Protein AF-A0AB74ASP0-F1 (afdb_monomer_lite)

Radius of gyration: 18.16 Å; chains: 1; bounding box: 50×34×63 Å

Organism: Pseudomonas savastanoi pv. glycinea (NCBI:txid318)

Secondary structure (DSSP, 8-state):
-EEEEEETT---SSEEEEEGGGEE--TTS-GGGEETTEE-HHHHHTSEEEEEE---SS-TTT-EEEEEEEEEEEEETTEEEEEEEE-TTSPPEEHHHHHHHTTTTT----SSS--GGGS-EEEEE-S-HHHHHHHT--------TT--PPP-----

Structure (mmCIF, N/CA/C/O backbone):
data_AF-A0AB74ASP0-F1
#
_entry.id   AF-A0AB74ASP0-F1
#
loop_
_atom_site.group_PDB
_atom_site.id
_atom_site.type_symbol
_atom_site.label_atom_id
_atom_site.label_alt_id
_atom_site.label_comp_id
_atom_site.label_asym_id
_atom_site.label_entity_id
_atom_site.label_seq_id
_atom_site.pdbx_PDB_ins_code
_atom_site.Cartn_x
_atom_site.Cartn_y
_atom_site.Cartn_z
_atom_site.occupancy
_atom_site.B_iso_or_equiv
_atom_site.auth_seq_id
_atom_site.auth_comp_id
_atom_site.auth_asym_id
_atom_site.auth_atom_id
_atom_site.pdbx_PDB_model_num
ATOM 1 N N . MET A 1 1 ? -1.378 -10.965 2.052 1.00 96.38 1 MET A N 1
ATOM 2 C CA . MET A 1 1 ? -0.470 -10.005 1.392 1.00 96.38 1 MET A CA 1
ATOM 3 C C . MET A 1 1 ? -1.228 -8.736 1.048 1.00 96.38 1 MET A C 1
ATOM 5 O O . MET A 1 1 ? -2.425 -8.812 0.788 1.00 96.38 1 MET A O 1
ATOM 9 N N . PHE A 1 2 ? -0.544 -7.595 1.024 1.00 98.56 2 PHE A N 1
ATOM 10 C CA . PHE A 1 2 ? -1.108 -6.306 0.613 1.00 98.56 2 PHE A CA 1
ATOM 11 C C . PHE A 1 2 ? -0.026 -5.380 0.027 1.00 98.56 2 PHE A C 1
ATOM 13 O O . PHE A 1 2 ? 1.167 -5.604 0.242 1.00 98.56 2 PHE A O 1
ATOM 20 N N . ASN A 1 3 ? -0.434 -4.341 -0.702 1.00 98.50 3 ASN A N 1
ATOM 21 C CA . ASN A 1 3 ? 0.434 -3.256 -1.155 1.00 98.50 3 ASN A CA 1
ATOM 22 C C . ASN A 1 3 ? 0.563 -2.189 -0.067 1.00 98.50 3 ASN A C 1
ATOM 24 O O . ASN A 1 3 ? -0.441 -1.641 0.376 1.00 98.50 3 ASN A O 1
ATOM 28 N N . LEU A 1 4 ? 1.782 -1.827 0.308 1.00 98.25 4 LEU A N 1
ATOM 29 C CA . LEU A 1 4 ? 2.060 -0.617 1.071 1.00 98.25 4 LEU A CA 1
ATOM 30 C C . LEU A 1 4 ? 2.603 0.439 0.111 1.00 98.25 4 LEU A C 1
ATOM 32 O O . LEU A 1 4 ? 3.681 0.243 -0.453 1.00 98.25 4 LEU A O 1
ATOM 36 N N . LEU A 1 5 ? 1.873 1.539 -0.058 1.00 98.00 5 LEU A N 1
ATOM 37 C CA . LEU A 1 5 ? 2.309 2.684 -0.844 1.00 98.00 5 LEU A CA 1
ATOM 38 C C . LEU A 1 5 ? 2.454 3.896 0.079 1.00 98.00 5 LEU A C 1
ATOM 40 O O . LEU A 1 5 ? 1.485 4.358 0.679 1.00 98.00 5 LEU A O 1
ATOM 44 N N . VAL A 1 6 ? 3.675 4.404 0.187 1.00 97.06 6 VAL A N 1
ATOM 45 C CA . VAL A 1 6 ? 4.036 5.582 0.980 1.00 97.06 6 VAL A CA 1
ATOM 46 C C . VAL A 1 6 ? 4.427 6.698 0.020 1.00 97.06 6 VAL A C 1
ATOM 48 O O . VAL A 1 6 ? 5.200 6.449 -0.906 1.00 97.06 6 VAL A O 1
ATOM 51 N N . MET A 1 7 ? 3.908 7.913 0.212 1.00 94.50 7 MET A N 1
ATOM 52 C CA . MET A 1 7 ? 4.182 9.042 -0.684 1.00 94.50 7 MET A CA 1
ATOM 53 C C . MET A 1 7 ? 4.337 10.372 0.055 1.00 94.50 7 MET A C 1
ATOM 55 O O . MET A 1 7 ? 3.533 10.718 0.925 1.00 94.50 7 MET A O 1
ATOM 59 N N . SER A 1 8 ? 5.367 11.138 -0.315 1.00 87.69 8 SER A N 1
ATOM 60 C CA . SER A 1 8 ? 5.564 12.507 0.165 1.00 87.69 8 SER A CA 1
ATOM 61 C C . SER A 1 8 ? 4.388 13.385 -0.266 1.00 87.69 8 SER A C 1
ATOM 63 O O . SER A 1 8 ? 4.053 13.410 -1.448 1.00 87.69 8 SER A O 1
ATOM 65 N N . GLY A 1 9 ? 3.773 14.112 0.668 1.00 80.81 9 GLY A N 1
ATOM 66 C CA . GLY A 1 9 ? 2.601 14.953 0.383 1.00 80.81 9 GLY A CA 1
ATOM 67 C C . GLY A 1 9 ? 1.261 14.205 0.361 1.00 80.81 9 GLY A C 1
ATOM 68 O O . GLY A 1 9 ? 0.221 14.834 0.179 1.00 80.81 9 GLY A O 1
ATOM 69 N N . GLY A 1 10 ? 1.262 12.889 0.602 1.00 86.50 10 GLY A N 1
ATOM 70 C CA . GLY A 1 10 ? 0.046 12.079 0.633 1.00 86.50 10 GLY A CA 1
ATOM 71 C C . GLY A 1 10 ? -0.491 11.741 -0.757 1.00 86.50 10 GLY A C 1
ATOM 72 O O . GLY A 1 10 ? 0.240 11.768 -1.738 1.00 86.50 10 GLY A O 1
ATOM 73 N N . TRP A 1 11 ? -1.769 11.371 -0.817 1.00 91.56 11 TRP A N 1
ATOM 74 C CA . TRP A 1 11 ? -2.426 10.799 -1.996 1.00 91.56 11 TRP A CA 1
ATOM 75 C C . TRP A 1 11 ? -3.594 11.682 -2.440 1.00 91.56 11 TRP A C 1
ATOM 77 O O . TRP A 1 11 ? -4.418 12.071 -1.609 1.00 91.56 11 TRP A O 1
ATOM 87 N N . SER A 1 12 ? -3.704 11.970 -3.742 1.00 88.56 12 SER A N 1
ATOM 88 C CA . SER A 1 12 ? -4.709 12.902 -4.289 1.00 88.56 12 SER A CA 1
ATOM 89 C C . SER A 1 12 ? -6.154 12.388 -4.221 1.00 88.56 12 SER A C 1
ATOM 91 O O . SER A 1 12 ? -7.103 13.150 -4.407 1.00 88.56 12 SER A O 1
ATOM 93 N N . GLY A 1 13 ? -6.336 11.095 -3.944 1.00 87.62 13 GLY A N 1
ATOM 94 C CA . GLY A 1 13 ? -7.625 10.434 -3.758 1.00 87.62 13 GLY A CA 1
ATOM 95 C C . GLY A 1 13 ? -8.142 9.657 -4.967 1.00 87.62 13 GLY A C 1
ATOM 96 O O . GLY A 1 13 ? -9.212 9.061 -4.866 1.00 87.62 13 GLY A O 1
ATOM 97 N N . ARG A 1 14 ? -7.420 9.641 -6.096 1.00 92.81 14 ARG A N 1
ATOM 98 C CA . ARG A 1 14 ? -7.836 8.864 -7.279 1.00 92.81 14 ARG A CA 1
ATOM 99 C C . ARG A 1 14 ? -6.693 8.370 -8.155 1.00 92.81 14 ARG A C 1
ATOM 101 O O . ARG A 1 14 ? -6.765 7.255 -8.666 1.00 92.81 14 ARG A O 1
ATOM 108 N N . ARG A 1 15 ? -5.699 9.220 -8.417 1.00 96.06 15 ARG A N 1
ATOM 109 C CA . ARG A 1 15 ? -4.632 8.923 -9.373 1.00 96.06 15 ARG A CA 1
ATOM 110 C C . ARG A 1 15 ? -3.368 9.683 -9.022 1.00 96.06 15 ARG A C 1
ATOM 112 O O . ARG A 1 15 ? -3.417 10.903 -8.947 1.00 96.06 15 ARG A O 1
ATOM 119 N N . ASP A 1 16 ? -2.250 8.974 -8.929 1.00 97.00 16 ASP A N 1
ATOM 120 C CA . ASP A 1 16 ? -0.936 9.565 -8.668 1.00 97.00 16 ASP A CA 1
ATOM 121 C C . ASP A 1 16 ? 0.176 8.817 -9.418 1.00 97.00 16 ASP A C 1
ATOM 123 O O . ASP A 1 16 ? -0.032 7.718 -9.940 1.00 97.00 16 ASP A O 1
ATOM 127 N N . ASP A 1 17 ? 1.359 9.427 -9.475 1.00 95.81 17 ASP A N 1
ATOM 128 C CA . ASP A 1 17 ? 2.545 8.881 -10.132 1.00 95.81 17 ASP A CA 1
ATOM 129 C C . ASP A 1 17 ? 3.558 8.375 -9.100 1.00 95.81 17 ASP A C 1
ATOM 131 O O . ASP A 1 17 ? 4.029 9.123 -8.244 1.00 95.81 17 ASP A O 1
ATOM 135 N N . VAL A 1 18 ? 3.957 7.109 -9.220 1.00 96.44 18 VAL A N 1
ATOM 136 C CA . VAL A 1 18 ? 4.997 6.501 -8.383 1.00 96.44 18 VAL A CA 1
ATOM 137 C C . VAL A 1 18 ? 6.252 6.278 -9.228 1.00 96.44 18 VAL A C 1
ATOM 139 O O . VAL A 1 18 ? 6.175 5.600 -10.253 1.00 96.44 18 VAL A O 1
ATOM 142 N N . PRO A 1 19 ? 7.434 6.793 -8.845 1.00 96.06 19 PRO A N 1
ATOM 143 C CA . PRO A 1 19 ? 8.668 6.496 -9.566 1.00 96.06 19 PRO A CA 1
ATOM 144 C C . PRO A 1 19 ? 8.933 4.989 -9.612 1.00 96.06 19 PRO A C 1
ATOM 146 O O . PRO A 1 19 ? 8.916 4.325 -8.578 1.00 96.06 19 PRO A O 1
ATOM 149 N N . LEU A 1 20 ? 9.230 4.443 -10.794 1.00 95.56 20 LEU A N 1
ATOM 150 C CA . LEU A 1 20 ? 9.432 3.000 -10.972 1.00 95.56 20 LEU A CA 1
ATOM 151 C C . LEU A 1 20 ? 10.591 2.480 -10.108 1.00 95.56 20 LEU A C 1
ATOM 153 O O . LEU A 1 20 ? 10.502 1.400 -9.536 1.00 95.56 20 LEU A O 1
ATOM 157 N N . GLY A 1 21 ? 11.640 3.292 -9.941 1.00 95.31 21 GLY A N 1
ATOM 158 C CA . GLY A 1 21 ? 12.772 2.992 -9.059 1.00 95.31 21 GLY A CA 1
ATOM 159 C C . GLY A 1 21 ? 12.447 3.003 -7.559 1.00 95.31 21 GLY A C 1
ATOM 160 O O . GLY A 1 21 ? 13.313 2.657 -6.766 1.00 95.31 21 GLY A O 1
ATOM 161 N N . ARG A 1 22 ? 11.229 3.398 -7.163 1.00 95.62 22 ARG A N 1
ATOM 162 C CA . ARG A 1 22 ? 10.720 3.345 -5.781 1.00 95.62 22 ARG A CA 1
ATOM 163 C C . ARG A 1 22 ? 9.731 2.194 -5.561 1.00 95.62 22 ARG A C 1
ATOM 165 O O . ARG A 1 22 ? 9.152 2.087 -4.482 1.00 95.62 22 ARG A O 1
ATOM 172 N N . VAL A 1 23 ? 9.523 1.341 -6.567 1.00 96.88 23 VAL A N 1
ATOM 173 C CA . VAL A 1 23 ? 8.729 0.115 -6.435 1.00 96.88 23 VAL A CA 1
ATOM 174 C C . VAL A 1 23 ? 9.669 -1.041 -6.104 1.00 96.88 23 VAL A C 1
ATOM 176 O O . VAL A 1 23 ? 10.485 -1.456 -6.926 1.00 96.88 23 VAL A O 1
ATOM 179 N N . TYR A 1 24 ? 9.565 -1.560 -4.886 1.00 94.31 24 TYR A N 1
ATOM 180 C CA . TYR A 1 24 ? 10.467 -2.568 -4.346 1.00 94.31 24 TYR A CA 1
ATOM 181 C C . TYR A 1 24 ? 9.764 -3.921 -4.228 1.00 94.31 24 TYR A C 1
ATOM 183 O O . TYR A 1 24 ? 8.773 -4.070 -3.514 1.00 94.31 24 TYR A O 1
ATOM 191 N N . ILE A 1 25 ? 10.325 -4.926 -4.901 1.00 94.38 25 ILE A N 1
ATOM 192 C CA . ILE A 1 25 ? 9.937 -6.330 -4.751 1.00 94.38 25 ILE A CA 1
ATOM 193 C C . ILE A 1 25 ? 11.041 -7.033 -3.974 1.00 94.38 25 ILE A C 1
ATOM 195 O O . ILE A 1 25 ? 12.160 -7.167 -4.483 1.00 94.38 25 ILE A O 1
ATOM 199 N N . ASP A 1 26 ? 10.710 -7.446 -2.751 1.00 90.12 26 ASP A N 1
ATOM 200 C CA . ASP A 1 26 ? 11.593 -8.217 -1.878 1.00 90.12 26 ASP A CA 1
ATOM 201 C C . ASP A 1 26 ? 12.044 -9.503 -2.591 1.00 90.12 26 ASP A C 1
ATOM 203 O O . ASP A 1 26 ? 11.247 -10.172 -3.247 1.00 90.12 26 ASP A O 1
ATOM 207 N N . ALA A 1 27 ? 13.328 -9.839 -2.484 1.00 87.88 27 ALA A N 1
ATOM 208 C CA . ALA A 1 27 ? 13.899 -11.033 -3.099 1.00 87.88 27 ALA A CA 1
ATOM 209 C C . ALA A 1 27 ? 13.357 -12.339 -2.492 1.00 87.88 27 ALA A C 1
ATOM 211 O O . ALA A 1 27 ? 13.404 -13.378 -3.146 1.00 87.88 27 ALA A O 1
ATOM 212 N N . ALA A 1 28 ? 12.843 -12.293 -1.260 1.00 90.56 28 ALA A N 1
ATOM 213 C CA . ALA A 1 28 ? 12.162 -13.419 -0.631 1.00 90.56 28 ALA A CA 1
ATOM 214 C C . ALA A 1 28 ? 10.782 -13.697 -1.251 1.00 90.56 28 ALA A C 1
ATOM 216 O O . ALA A 1 28 ? 10.241 -14.791 -1.082 1.00 90.56 28 ALA A O 1
ATOM 217 N N . LEU A 1 29 ? 10.203 -12.734 -1.978 1.00 88.81 29 LEU A N 1
ATOM 218 C CA . LEU A 1 29 ? 8.974 -12.957 -2.729 1.00 88.81 29 LEU A CA 1
ATOM 219 C C . LEU A 1 29 ? 9.274 -13.814 -3.962 1.00 88.81 29 LEU A C 1
ATOM 221 O O . LEU A 1 29 ? 10.277 -13.630 -4.648 1.00 88.81 29 LEU A O 1
ATOM 225 N N . GLY A 1 30 ? 8.380 -14.758 -4.258 1.00 89.25 30 GLY A N 1
ATOM 226 C CA . GLY A 1 30 ? 8.546 -15.657 -5.399 1.00 89.25 30 GLY A CA 1
ATOM 227 C C . GLY A 1 30 ? 8.674 -14.919 -6.740 1.00 89.25 30 GLY A C 1
ATOM 228 O O . GLY A 1 30 ? 8.145 -13.820 -6.923 1.00 89.25 30 GLY A O 1
ATOM 229 N N . ALA A 1 31 ? 9.347 -15.560 -7.700 1.00 92.75 31 ALA A N 1
ATOM 230 C CA . ALA A 1 31 ? 9.676 -14.987 -9.008 1.00 92.75 31 ALA A CA 1
ATOM 231 C C . ALA A 1 31 ? 8.464 -14.438 -9.784 1.00 92.75 31 ALA A C 1
ATOM 233 O O . ALA A 1 31 ? 8.628 -13.534 -10.597 1.00 92.75 31 ALA A O 1
ATOM 234 N N . GLN A 1 32 ? 7.248 -14.922 -9.504 1.00 94.56 32 GLN A N 1
ATOM 235 C CA . GLN A 1 32 ? 6.017 -14.431 -10.127 1.00 94.56 32 GLN A CA 1
ATOM 236 C C . GLN A 1 32 ? 5.770 -12.929 -9.917 1.00 94.56 32 GLN A C 1
ATOM 238 O O . GLN A 1 32 ? 5.095 -12.306 -10.7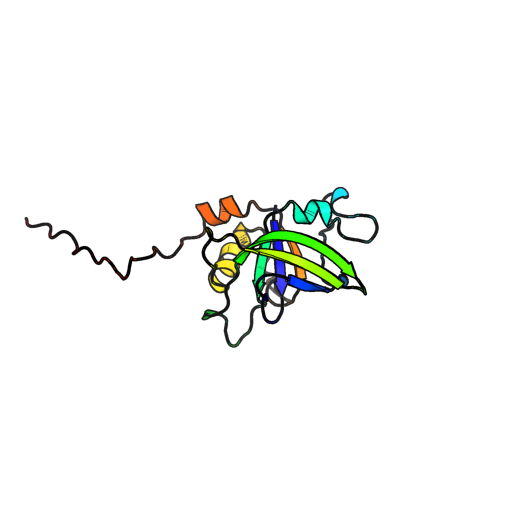32 1.00 94.56 32 GLN A O 1
ATOM 243 N N . TRP A 1 33 ? 6.318 -12.330 -8.853 1.00 96.00 33 TRP A N 1
ATOM 244 C CA . TRP A 1 33 ? 6.158 -10.903 -8.548 1.00 96.00 33 TRP A CA 1
ATOM 245 C C . TRP A 1 33 ? 7.009 -9.985 -9.434 1.00 96.00 33 TRP A C 1
ATOM 247 O O . TRP A 1 33 ? 6.971 -8.763 -9.275 1.00 96.00 33 TRP A O 1
ATOM 257 N N . ARG A 1 34 ? 7.755 -10.553 -10.385 1.00 93.75 34 ARG A N 1
ATOM 258 C CA . ARG A 1 34 ? 8.555 -9.834 -11.374 1.00 93.75 34 ARG A CA 1
ATOM 259 C C . ARG A 1 34 ? 8.215 -10.300 -12.787 1.00 93.75 34 ARG A C 1
ATOM 261 O O . ARG A 1 34 ? 8.091 -11.490 -13.047 1.00 93.75 34 ARG A O 1
ATOM 268 N N . ASN A 1 35 ? 8.133 -9.344 -13.704 1.00 91.94 35 ASN A N 1
ATOM 269 C CA . ASN A 1 35 ? 8.085 -9.553 -15.147 1.00 91.94 35 ASN A CA 1
ATOM 270 C C . ASN A 1 35 ? 9.404 -9.027 -15.732 1.00 91.94 35 ASN A C 1
ATOM 272 O O . ASN A 1 35 ? 9.520 -7.852 -16.088 1.00 91.94 35 ASN A O 1
ATOM 276 N N . GLY A 1 36 ? 10.426 -9.888 -15.763 1.00 88.56 36 GLY A N 1
ATOM 277 C CA . GLY A 1 36 ? 11.801 -9.480 -16.065 1.00 88.56 36 GLY A CA 1
ATOM 278 C C . GLY A 1 36 ? 12.340 -8.517 -15.003 1.00 88.56 36 GLY A C 1
ATOM 279 O O . GLY A 1 36 ? 12.269 -8.798 -13.808 1.00 88.56 36 GLY A O 1
ATOM 280 N N . GLU A 1 37 ? 12.832 -7.356 -15.436 1.00 85.38 37 GLU A N 1
ATOM 281 C CA . GLU A 1 37 ? 13.368 -6.312 -14.546 1.00 85.38 37 GLU A CA 1
ATOM 282 C C . GLU A 1 37 ? 12.281 -5.483 -13.842 1.00 85.38 37 GLU A C 1
ATOM 284 O O . GLU A 1 37 ? 12.575 -4.673 -12.961 1.00 85.38 37 GLU A O 1
ATOM 289 N N . HIS A 1 38 ? 11.013 -5.666 -14.213 1.00 90.44 38 HIS A N 1
ATOM 290 C CA . HIS A 1 38 ? 9.910 -4.861 -13.700 1.00 90.44 38 HIS A CA 1
ATOM 291 C C . HIS A 1 38 ? 9.062 -5.621 -12.675 1.00 90.44 38 HIS A C 1
ATOM 293 O O . HIS A 1 38 ? 8.913 -6.839 -12.776 1.00 90.44 38 HIS A O 1
ATOM 299 N N . PRO A 1 39 ? 8.456 -4.922 -11.700 1.00 95.75 39 PRO A N 1
ATOM 300 C CA . PRO A 1 39 ? 7.407 -5.496 -10.866 1.00 95.75 39 PRO A CA 1
ATOM 301 C C . PRO A 1 39 ? 6.252 -6.042 -11.712 1.00 95.75 39 PRO A C 1
ATOM 303 O O . PRO A 1 39 ? 5.860 -5.447 -12.720 1.00 95.75 39 PRO A O 1
ATOM 306 N N . ASN A 1 40 ? 5.677 -7.166 -11.293 1.00 97.06 40 ASN A N 1
ATOM 307 C CA . ASN A 1 40 ? 4.478 -7.706 -11.922 1.00 97.06 40 ASN A CA 1
ATOM 308 C C . ASN A 1 40 ? 3.235 -6.960 -11.417 1.00 97.06 40 ASN A C 1
ATOM 310 O O . ASN A 1 40 ? 2.564 -7.388 -10.475 1.00 97.06 40 ASN A O 1
ATOM 314 N N . PHE A 1 41 ? 2.933 -5.826 -12.049 1.00 97.06 41 PHE A N 1
ATOM 315 C CA . PHE A 1 41 ? 1.827 -4.967 -11.632 1.00 97.06 41 PHE A CA 1
ATOM 316 C C . PHE A 1 41 ? 0.452 -5.636 -11.729 1.00 97.06 41 PHE A C 1
ATOM 318 O O . PHE A 1 41 ? -0.441 -5.260 -10.978 1.00 97.06 41 PHE A O 1
ATOM 325 N N . ASP A 1 42 ? 0.266 -6.633 -12.596 1.00 96.19 42 ASP A N 1
ATOM 326 C CA . ASP A 1 42 ? -1.012 -7.343 -12.700 1.00 96.19 42 ASP A CA 1
ATOM 327 C C . ASP A 1 42 ? -1.324 -8.137 -11.433 1.00 96.19 42 ASP A C 1
ATOM 329 O O . ASP A 1 42 ? -2.441 -8.063 -10.922 1.00 96.19 42 ASP A O 1
ATOM 333 N N . LEU A 1 43 ? -0.326 -8.819 -10.863 1.00 97.06 43 LEU A N 1
ATOM 334 C CA . LEU A 1 43 ? -0.489 -9.493 -9.574 1.00 97.06 43 LEU A CA 1
ATOM 335 C C . LEU A 1 43 ? -0.631 -8.495 -8.427 1.00 97.06 43 LEU A C 1
ATOM 337 O O . LEU A 1 43 ? -1.450 -8.695 -7.533 1.00 97.06 43 LEU A O 1
ATOM 341 N N . MET A 1 44 ? 0.146 -7.408 -8.451 1.00 97.69 44 MET A N 1
ATOM 342 C CA . MET A 1 44 ? 0.099 -6.390 -7.398 1.00 97.69 44 MET A CA 1
ATOM 343 C C . MET A 1 44 ? -1.275 -5.727 -7.312 1.00 97.69 44 MET A C 1
ATOM 345 O O . MET A 1 44 ? -1.773 -5.528 -6.209 1.00 97.69 44 MET A O 1
ATOM 349 N N . ARG A 1 45 ? -1.927 -5.439 -8.447 1.00 97.12 45 ARG A N 1
ATOM 350 C CA . ARG A 1 45 ? -3.293 -4.883 -8.475 1.00 97.12 45 ARG A CA 1
ATOM 351 C C . ARG A 1 45 ? -4.337 -5.797 -7.835 1.00 97.12 45 ARG A C 1
ATOM 353 O O . ARG A 1 45 ? -5.336 -5.301 -7.333 1.00 97.12 45 ARG A O 1
ATOM 360 N N . GLY A 1 46 ? -4.103 -7.109 -7.823 1.00 97.44 46 GLY A N 1
ATOM 361 C CA . GLY A 1 46 ? -4.987 -8.078 -7.172 1.00 97.44 46 GLY A CA 1
ATOM 362 C C . GLY A 1 46 ? -4.925 -8.067 -5.641 1.00 97.44 46 GLY A C 1
ATOM 363 O O . GLY A 1 46 ? -5.715 -8.756 -5.002 1.00 97.44 46 GLY A O 1
ATOM 364 N N . LEU A 1 47 ? -3.993 -7.319 -5.042 1.00 98.38 47 LEU A N 1
ATOM 365 C CA . LEU A 1 47 ? -3.860 -7.200 -3.593 1.00 98.38 47 LEU A CA 1
ATOM 366 C C . LEU A 1 47 ? -4.553 -5.930 -3.066 1.00 98.38 47 LEU A C 1
ATOM 368 O O . LEU A 1 47 ? -4.492 -4.884 -3.722 1.00 98.38 47 LEU A O 1
ATOM 372 N N . PRO A 1 48 ? -5.109 -5.961 -1.838 1.00 98.50 48 PRO A N 1
ATOM 373 C CA . PRO A 1 48 ? -5.542 -4.741 -1.166 1.00 98.50 48 PRO A CA 1
ATOM 374 C C . PRO A 1 48 ? -4.350 -3.805 -0.948 1.00 98.50 48 PRO A C 1
ATOM 376 O O . PRO A 1 48 ? -3.194 -4.236 -0.942 1.00 98.50 48 PRO A O 1
ATOM 379 N N . ALA A 1 49 ? -4.618 -2.519 -0.766 1.00 98.62 49 ALA A N 1
ATOM 380 C CA . ALA A 1 49 ? -3.598 -1.489 -0.671 1.00 98.62 49 ALA A CA 1
ATOM 381 C C . ALA A 1 49 ? -3.802 -0.593 0.552 1.00 98.62 49 ALA A C 1
ATOM 383 O O . ALA A 1 49 ? -4.921 -0.200 0.870 1.00 98.62 49 ALA A O 1
ATOM 384 N N . VAL A 1 50 ?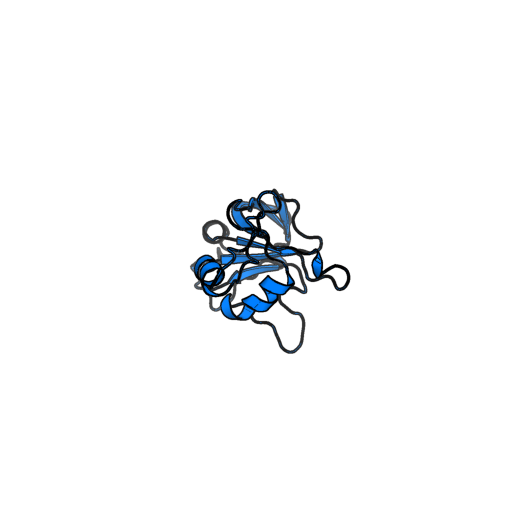 -2.696 -0.250 1.206 1.00 98.44 50 VAL A N 1
ATOM 385 C CA . VAL A 1 50 ? -2.591 0.815 2.201 1.00 98.44 50 VAL A CA 1
ATOM 386 C C . VAL A 1 50 ? -1.883 1.990 1.540 1.00 98.44 50 VAL A C 1
ATOM 388 O O . VAL A 1 50 ? -0.713 1.888 1.169 1.00 98.44 50 VAL A O 1
ATOM 391 N N . PHE A 1 51 ? -2.595 3.102 1.419 1.00 98.25 51 PHE A N 1
ATOM 392 C CA . PHE A 1 51 ? -2.106 4.377 0.912 1.00 98.25 51 PHE A CA 1
ATOM 393 C C . PHE A 1 51 ? -1.773 5.266 2.103 1.00 98.25 51 PHE A C 1
ATOM 395 O O . PHE A 1 51 ? -2.671 5.748 2.793 1.00 98.25 51 PHE A O 1
ATOM 402 N N . SER A 1 52 ? -0.487 5.450 2.374 1.00 96.75 52 SER A N 1
ATOM 403 C CA . SER A 1 52 ? 0.016 6.234 3.499 1.00 96.75 52 SER A CA 1
ATOM 404 C C . SER A 1 52 ? 0.742 7.484 3.000 1.00 96.75 52 SER A C 1
ATOM 406 O O . SER A 1 52 ? 1.463 7.409 2.000 1.00 96.75 52 SER A O 1
ATOM 408 N N . PRO A 1 53 ? 0.620 8.630 3.686 1.00 94.38 53 PRO A N 1
ATOM 409 C CA . PRO A 1 53 ? 1.609 9.686 3.548 1.00 94.38 53 PRO A CA 1
ATOM 410 C C . PRO A 1 53 ? 2.955 9.223 4.126 1.00 94.38 53 PRO A C 1
ATOM 412 O O . PRO A 1 53 ? 3.011 8.308 4.955 1.00 94.38 53 PRO A O 1
ATOM 415 N N . GLU A 1 54 ? 4.034 9.865 3.691 1.00 92.38 54 GLU A N 1
ATOM 416 C CA . GLU A 1 54 ? 5.280 9.878 4.458 1.00 92.38 54 GLU A CA 1
ATOM 417 C C . GLU A 1 54 ? 5.074 10.585 5.799 1.00 92.38 54 GLU A C 1
ATOM 419 O O . GLU A 1 54 ? 4.351 11.582 5.889 1.00 92.38 54 GLU A O 1
ATOM 424 N N . GLN A 1 55 ? 5.768 10.099 6.822 1.00 87.69 55 GLN A N 1
ATOM 425 C CA . GLN A 1 55 ? 5.846 10.736 8.122 1.00 87.69 55 GLN A CA 1
ATOM 426 C C . GLN A 1 55 ? 6.527 12.100 7.979 1.00 87.69 55 GLN A C 1
ATOM 428 O O . GLN A 1 55 ? 7.735 12.185 7.752 1.00 87.69 55 GLN A O 1
ATOM 433 N N . SER A 1 56 ? 5.756 13.174 8.143 1.00 77.88 56 SER A N 1
ATOM 434 C CA . SER A 1 56 ? 6.315 14.518 8.296 1.00 77.88 56 SER A CA 1
ATOM 435 C C . SER A 1 56 ? 6.576 14.789 9.777 1.00 77.88 56 SER A C 1
ATOM 437 O O . SER A 1 56 ? 5.887 14.262 10.645 1.00 77.88 56 SER A O 1
ATOM 439 N N . ARG A 1 57 ? 7.581 15.607 10.106 1.00 67.94 57 ARG A N 1
ATOM 440 C CA . ARG A 1 57 ? 7.839 15.990 11.509 1.00 67.94 57 ARG A CA 1
ATOM 441 C C . ARG A 1 57 ? 6.831 17.005 12.051 1.00 67.94 57 ARG A C 1
ATOM 443 O O . ARG A 1 57 ? 6.782 17.210 13.257 1.00 67.94 57 ARG A O 1
ATOM 450 N N . GLU A 1 58 ? 6.071 17.643 11.169 1.00 65.00 58 GLU A N 1
ATOM 451 C CA . GLU A 1 58 ? 5.263 18.821 11.483 1.00 65.00 58 GLU A CA 1
ATOM 452 C C . GLU A 1 58 ? 3.774 18.483 11.666 1.00 65.00 58 GLU A C 1
ATOM 454 O O . GLU A 1 58 ? 3.081 19.212 12.367 1.00 65.00 58 GLU A O 1
ATOM 459 N N . GLU A 1 59 ? 3.276 17.370 11.102 1.00 66.38 59 GLU A N 1
ATOM 460 C CA . GLU A 1 59 ? 1.824 17.131 10.972 1.00 66.38 59 GLU A CA 1
ATOM 461 C C . GLU A 1 59 ? 1.369 15.686 11.269 1.00 66.38 59 GLU A C 1
ATOM 463 O O . GLU A 1 59 ? 0.308 15.268 10.801 1.00 66.38 59 GLU A O 1
ATOM 468 N N . ILE A 1 60 ? 2.129 14.904 12.048 1.00 65.69 60 ILE A N 1
ATOM 469 C CA . ILE A 1 60 ? 1.834 13.471 12.300 1.00 65.69 60 ILE A CA 1
ATOM 470 C C . ILE A 1 60 ? 0.376 13.233 12.736 1.00 65.69 60 ILE A C 1
ATOM 472 O O . ILE A 1 60 ? -0.253 12.286 12.266 1.00 65.69 60 ILE A O 1
ATOM 476 N N . ASP A 1 61 ? -0.183 14.110 13.575 1.00 66.00 61 ASP A N 1
ATOM 477 C CA . ASP A 1 61 ? -1.532 13.957 14.141 1.00 66.00 61 ASP A CA 1
ATOM 478 C C . ASP A 1 61 ? -2.672 14.190 13.128 1.00 66.00 61 ASP A C 1
ATOM 480 O O . ASP A 1 61 ? -3.822 13.829 13.385 1.00 66.00 61 ASP A O 1
ATOM 484 N N . HIS A 1 62 ? -2.375 14.763 11.958 1.00 75.38 62 HIS A N 1
ATOM 485 C CA . HIS A 1 62 ? -3.344 14.982 10.876 1.00 75.38 62 HIS A CA 1
ATOM 486 C C . HIS A 1 62 ? -3.135 14.041 9.688 1.00 75.38 62 HIS A C 1
ATOM 488 O O . HIS A 1 62 ? -4.008 13.912 8.825 1.00 75.38 62 HIS A O 1
ATOM 494 N N . GLN A 1 63 ? -1.994 13.356 9.649 1.00 87.31 63 GLN A N 1
ATOM 495 C CA . GLN A 1 63 ? -1.669 12.404 8.606 1.00 87.31 63 GLN A CA 1
ATOM 496 C C . GLN A 1 63 ? -2.450 11.106 8.810 1.00 87.31 63 GLN A C 1
ATOM 498 O O . GLN A 1 63 ? -2.342 10.437 9.837 1.00 87.31 63 GLN A O 1
ATOM 503 N N . VAL A 1 64 ? -3.235 10.732 7.800 1.00 93.56 64 VAL A N 1
ATOM 504 C CA . VAL A 1 64 ? -4.014 9.491 7.802 1.00 93.56 64 VAL A CA 1
ATOM 505 C C . VAL A 1 64 ? -3.656 8.634 6.600 1.00 93.56 64 VAL A C 1
ATOM 507 O O . VAL A 1 64 ? -3.554 9.124 5.475 1.00 93.56 64 VAL A O 1
ATOM 510 N N . ALA A 1 65 ? -3.508 7.339 6.839 1.00 95.88 65 ALA A N 1
ATOM 511 C CA . ALA A 1 65 ? -3.478 6.326 5.806 1.00 95.88 65 ALA A CA 1
ATOM 512 C C . ALA A 1 65 ? -4.895 5.839 5.482 1.00 95.88 65 ALA A C 1
ATOM 514 O O . ALA A 1 65 ? -5.823 5.941 6.291 1.00 95.88 65 ALA A O 1
ATOM 515 N N . ARG A 1 66 ? -5.076 5.298 4.280 1.00 97.62 66 ARG A N 1
ATOM 516 C CA . ARG A 1 66 ? -6.357 4.773 3.802 1.00 97.62 66 ARG A CA 1
ATOM 517 C C . ARG A 1 66 ? -6.174 3.399 3.192 1.00 97.62 66 ARG A C 1
ATOM 519 O O . ARG A 1 66 ? -5.162 3.135 2.549 1.00 97.62 66 ARG A O 1
ATOM 526 N N . VAL A 1 67 ? -7.168 2.543 3.384 1.00 98.38 67 VAL A N 1
ATOM 527 C CA . VAL A 1 67 ? -7.216 1.225 2.751 1.00 98.38 67 VAL A CA 1
ATOM 528 C C . VAL A 1 67 ? -8.040 1.317 1.475 1.00 98.38 67 VAL A C 1
ATOM 530 O O . VAL A 1 67 ? -8.962 2.125 1.377 1.00 98.38 67 VAL A O 1
ATOM 533 N N . GLY A 1 68 ? -7.688 0.518 0.479 1.00 98.19 68 GLY A N 1
ATOM 534 C CA . GLY A 1 68 ? -8.410 0.454 -0.776 1.00 98.19 68 GLY A CA 1
ATOM 535 C C . GLY A 1 68 ? -7.819 -0.571 -1.724 1.00 98.19 68 GLY A C 1
ATOM 536 O O . GLY A 1 68 ? -7.205 -1.554 -1.309 1.00 98.19 68 GLY A O 1
ATOM 537 N N . GLU A 1 69 ? -7.971 -0.309 -3.011 1.00 98.25 69 GLU A N 1
ATOM 538 C CA . GLU A 1 69 ? -7.465 -1.164 -4.077 1.00 98.25 69 GLU A CA 1
ATOM 539 C C . GLU A 1 69 ? -6.895 -0.340 -5.230 1.00 98.25 69 GLU A C 1
ATOM 541 O O . GLU A 1 69 ? -7.285 0.809 -5.464 1.00 98.25 69 GLU A O 1
ATOM 546 N N . ILE A 1 70 ? -5.986 -0.960 -5.977 1.00 98.50 70 ILE A N 1
ATOM 547 C CA . ILE A 1 70 ? -5.428 -0.386 -7.196 1.00 98.50 70 ILE A CA 1
ATOM 548 C C . ILE A 1 70 ? -6.243 -0.903 -8.376 1.00 98.50 70 ILE A C 1
ATOM 550 O O . ILE A 1 70 ? -6.250 -2.091 -8.682 1.00 98.50 70 ILE A O 1
ATOM 554 N N . THR A 1 71 ? -6.899 0.013 -9.073 1.00 98.00 71 THR A N 1
ATOM 555 C CA . THR A 1 71 ? -7.781 -0.300 -10.202 1.00 98.00 71 THR A CA 1
ATOM 556 C C . THR A 1 71 ? -7.008 -0.405 -11.519 1.00 98.00 71 THR A C 1
ATOM 558 O O . THR A 1 71 ? -7.304 -1.264 -12.352 1.00 98.00 71 THR A O 1
ATOM 561 N N . SER A 1 72 ? -5.966 0.414 -11.696 1.00 97.81 72 SER A N 1
ATOM 562 C CA . SER A 1 72 ? -5.154 0.444 -12.914 1.00 97.81 72 SER A CA 1
ATOM 563 C C . SER A 1 72 ? -3.712 0.851 -12.628 1.00 97.81 72 SER A C 1
ATOM 565 O O . SER A 1 72 ? -3.437 1.628 -11.712 1.00 97.81 72 SER A O 1
ATOM 567 N N . THR A 1 73 ? -2.791 0.328 -13.434 1.00 97.38 73 THR A N 1
ATOM 568 C CA . THR A 1 73 ? -1.370 0.682 -13.429 1.00 97.38 73 THR A CA 1
ATOM 569 C C . THR A 1 73 ? -0.883 0.859 -14.859 1.00 97.38 73 THR A C 1
ATOM 571 O O . THR A 1 73 ? -1.189 0.058 -15.743 1.00 97.38 73 THR A O 1
ATOM 574 N N . ARG A 1 74 ? -0.094 1.905 -15.107 1.00 96.19 74 ARG A N 1
ATOM 575 C CA . ARG A 1 74 ? 0.520 2.141 -16.418 1.00 96.19 74 ARG A CA 1
ATOM 576 C C . ARG A 1 74 ? 1.930 2.681 -16.259 1.00 96.19 74 ARG A C 1
ATOM 578 O O . ARG A 1 74 ? 2.123 3.756 -15.703 1.00 96.19 74 ARG A O 1
ATOM 585 N N . VAL A 1 75 ? 2.911 1.967 -16.802 1.00 95.19 75 VAL A N 1
ATOM 586 C CA . VAL A 1 75 ? 4.301 2.437 -16.839 1.00 95.19 75 VAL A CA 1
ATOM 587 C C . VAL A 1 75 ? 4.452 3.496 -17.934 1.00 95.19 75 VAL A C 1
ATOM 589 O O . VAL A 1 75 ? 4.074 3.264 -19.084 1.00 95.19 75 VAL A O 1
ATOM 592 N N . GLN A 1 76 ? 5.004 4.661 -17.598 1.00 92.94 76 GLN A N 1
ATOM 593 C CA . GLN A 1 76 ? 5.299 5.733 -18.547 1.00 92.94 76 GLN A CA 1
ATOM 594 C C . GLN A 1 76 ? 6.501 6.549 -18.066 1.00 92.94 76 GLN A C 1
ATOM 596 O O . GLN A 1 76 ? 6.501 7.051 -16.954 1.00 92.94 76 GLN A O 1
ATOM 601 N N . GLY A 1 77 ? 7.525 6.722 -18.907 1.00 89.38 77 GLY A N 1
ATOM 602 C CA . GLY A 1 77 ? 8.603 7.684 -18.630 1.00 89.38 77 GLY A CA 1
ATOM 603 C C . GLY A 1 77 ? 9.369 7.458 -17.317 1.00 89.38 77 GLY A C 1
ATOM 604 O O . GLY A 1 77 ? 9.796 8.423 -16.695 1.00 89.38 77 GLY A O 1
ATOM 605 N N . GLY A 1 78 ? 9.525 6.205 -16.875 1.00 93.50 78 GLY A N 1
ATOM 606 C CA . GLY A 1 78 ? 10.204 5.878 -15.613 1.00 93.50 78 GLY A CA 1
ATOM 607 C C . GLY A 1 78 ? 9.335 6.030 -14.359 1.00 93.50 78 GLY A C 1
ATOM 608 O O . GLY A 1 78 ? 9.827 5.817 -13.251 1.00 93.50 78 GLY A O 1
ATOM 609 N N . THR A 1 79 ? 8.049 6.342 -14.511 1.00 95.81 79 THR A N 1
ATOM 610 C CA . THR A 1 79 ? 7.046 6.287 -13.444 1.00 95.81 79 THR A CA 1
ATOM 611 C C . THR A 1 79 ? 5.992 5.225 -13.745 1.00 95.81 79 THR A C 1
ATOM 613 O O . THR A 1 79 ? 5.897 4.680 -14.850 1.00 95.81 79 THR A O 1
ATOM 616 N N . VAL A 1 80 ? 5.208 4.910 -12.725 1.00 96.50 80 VAL A N 1
ATOM 617 C CA . VAL A 1 80 ? 3.996 4.111 -12.790 1.00 96.50 80 VAL A CA 1
ATOM 618 C C . VAL A 1 80 ? 2.853 5.032 -12.406 1.00 96.50 80 VAL A C 1
ATOM 620 O O . VAL A 1 80 ? 2.782 5.493 -11.271 1.00 96.50 80 VAL A O 1
ATOM 623 N N . VAL A 1 81 ? 1.957 5.285 -13.351 1.00 97.00 81 VAL A N 1
ATOM 624 C CA . VAL A 1 81 ? 0.671 5.917 -13.071 1.00 97.00 81 VAL A CA 1
ATOM 625 C C . VAL A 1 81 ? -0.185 4.886 -12.345 1.00 97.00 81 VAL A C 1
ATOM 627 O O . VAL A 1 81 ? -0.411 3.799 -12.885 1.00 97.00 81 VAL A O 1
ATOM 630 N N . VAL A 1 82 ? -0.660 5.214 -11.148 1.00 97.75 82 VAL A N 1
ATOM 631 C CA . VAL A 1 82 ? -1.507 4.349 -10.320 1.00 97.75 82 VAL A CA 1
ATOM 632 C C . VAL A 1 82 ? -2.881 4.993 -10.188 1.00 97.75 82 VAL A C 1
ATOM 634 O O . VAL A 1 82 ? -2.989 6.120 -9.713 1.00 97.75 82 VAL A O 1
ATOM 637 N N . GLU A 1 83 ? -3.933 4.279 -10.580 1.00 98.25 83 GLU A N 1
ATOM 638 C CA . GLU A 1 83 ? -5.323 4.668 -10.319 1.00 98.25 83 GLU A CA 1
ATOM 639 C C . GLU A 1 83 ? -5.918 3.748 -9.261 1.00 98.25 83 GLU A C 1
ATOM 641 O O . GLU A 1 83 ? -5.762 2.526 -9.322 1.00 98.25 83 GLU A O 1
ATOM 646 N N . TYR A 1 84 ? -6.628 4.312 -8.295 1.00 98.31 84 TYR A N 1
ATOM 647 C CA . TYR A 1 84 ? -7.069 3.584 -7.112 1.00 98.31 84 TYR A CA 1
ATOM 648 C C . TYR A 1 84 ? -8.392 4.121 -6.571 1.00 98.31 84 TYR A C 1
ATOM 650 O O . TYR A 1 84 ? -8.829 5.228 -6.897 1.00 98.31 84 TYR A O 1
ATOM 658 N N . ARG A 1 85 ? -9.029 3.317 -5.720 1.00 98.00 85 ARG A N 1
ATOM 659 C CA . ARG A 1 85 ? -10.192 3.723 -4.927 1.00 98.00 85 ARG A CA 1
ATOM 660 C C . ARG A 1 85 ? -9.976 3.350 -3.471 1.00 98.00 85 ARG A C 1
ATOM 662 O O . ARG A 1 85 ? -9.444 2.279 -3.184 1.00 98.00 85 ARG A O 1
ATOM 669 N N . TYR A 1 86 ? -10.400 4.226 -2.568 1.00 98.12 86 TYR A N 1
ATOM 670 C CA . TYR A 1 86 ? -10.455 3.902 -1.148 1.00 98.12 86 TYR A CA 1
ATOM 671 C C . TYR A 1 86 ? -11.682 3.056 -0.841 1.00 98.12 86 TYR A C 1
ATOM 673 O O . TYR A 1 86 ? -12.736 3.236 -1.452 1.00 98.12 86 TYR A O 1
ATOM 681 N N . ASP A 1 87 ? -11.528 2.165 0.128 1.00 96.88 87 ASP A N 1
ATOM 682 C CA . ASP A 1 87 ? -12.633 1.436 0.722 1.00 96.88 87 ASP A CA 1
ATOM 683 C C . ASP A 1 87 ? -13.379 2.377 1.690 1.00 96.88 87 ASP A C 1
ATOM 685 O O . ASP A 1 87 ? -12.772 2.861 2.652 1.00 96.88 87 ASP A O 1
ATOM 689 N N . PRO A 1 88 ? -14.658 2.708 1.436 1.00 94.56 88 PRO A N 1
ATOM 690 C CA . PRO A 1 88 ? -15.415 3.618 2.291 1.00 94.56 88 PRO A CA 1
ATOM 691 C C . PRO A 1 88 ? -15.789 3.006 3.649 1.00 94.56 88 PRO A C 1
ATOM 693 O O . PRO A 1 88 ? -16.080 3.761 4.581 1.00 94.56 88 PRO A O 1
ATOM 696 N N . ASP A 1 89 ? -15.771 1.677 3.775 1.00 94.06 89 ASP A N 1
ATOM 697 C CA . ASP A 1 89 ? -16.159 0.966 4.995 1.00 94.06 89 ASP A CA 1
ATOM 698 C C . ASP A 1 89 ? -15.001 0.870 5.996 1.00 94.06 89 ASP A C 1
ATOM 700 O O . ASP A 1 89 ? -15.206 0.596 7.183 1.00 94.06 89 ASP A O 1
ATOM 704 N N . ILE A 1 90 ? -13.779 1.170 5.549 1.00 94.38 90 ILE A N 1
ATOM 705 C CA . ILE A 1 90 ? -12.595 1.227 6.399 1.00 94.38 90 ILE A CA 1
ATOM 706 C C . ILE A 1 90 ? -12.295 2.693 6.732 1.00 94.38 90 ILE A C 1
ATOM 708 O O . ILE A 1 90 ? -11.957 3.483 5.845 1.00 94.38 90 ILE A O 1
ATOM 712 N N . PRO A 1 91 ? -12.398 3.102 8.011 1.00 93.88 91 PRO A N 1
ATOM 713 C CA . PRO A 1 91 ? -12.102 4.474 8.385 1.00 93.88 91 PRO A CA 1
ATOM 714 C C . PRO A 1 91 ? -10.633 4.825 8.096 1.00 93.88 91 PRO A C 1
ATOM 716 O O . PRO A 1 91 ? -9.774 3.941 8.105 1.00 93.88 91 PRO A O 1
ATOM 71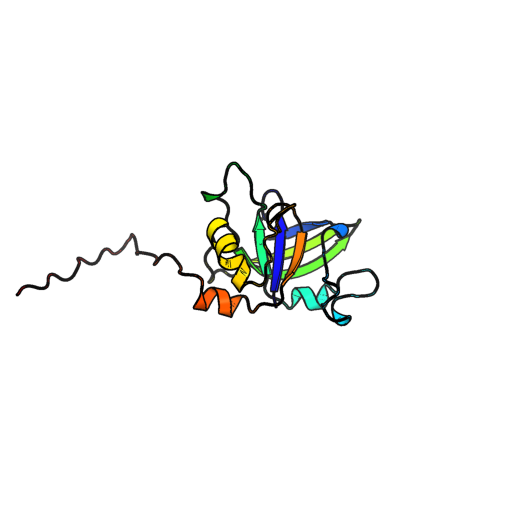9 N N . PRO A 1 92 ? -10.313 6.114 7.880 1.00 94.88 92 PRO A N 1
ATOM 720 C CA . PRO A 1 92 ? -8.924 6.549 7.799 1.00 94.88 92 PRO A CA 1
ATOM 721 C C . PRO A 1 92 ? -8.154 6.130 9.057 1.00 94.88 92 PRO A C 1
ATOM 723 O O . PRO A 1 92 ? -8.641 6.309 10.174 1.00 94.88 92 PRO A O 1
ATOM 726 N N . ILE A 1 93 ? -6.962 5.574 8.864 1.00 94.62 93 ILE A N 1
ATOM 727 C CA . ILE A 1 93 ? -6.082 5.094 9.930 1.00 94.62 93 ILE A CA 1
ATOM 728 C C . ILE A 1 93 ? -5.106 6.230 10.251 1.00 94.62 93 ILE A C 1
ATOM 730 O O . ILE A 1 93 ? -4.338 6.602 9.362 1.00 94.62 93 ILE A O 1
ATOM 734 N N . PRO A 1 94 ? -5.093 6.800 11.468 1.00 93.31 94 PRO A N 1
ATOM 735 C CA . PRO A 1 94 ? -4.054 7.751 11.857 1.00 93.31 94 PRO A CA 1
ATOM 736 C C . PRO A 1 94 ? -2.662 7.165 11.611 1.00 93.31 94 PRO A C 1
ATOM 738 O O . PRO A 1 94 ? -2.433 5.985 11.880 1.00 93.31 94 PRO A O 1
ATOM 741 N N . LEU A 1 95 ? -1.720 7.960 11.103 1.00 92.31 95 LEU A N 1
ATOM 742 C CA . LEU A 1 95 ? -0.384 7.455 10.779 1.00 92.31 95 LEU A CA 1
ATOM 743 C C . LEU A 1 95 ? 0.313 6.862 12.015 1.0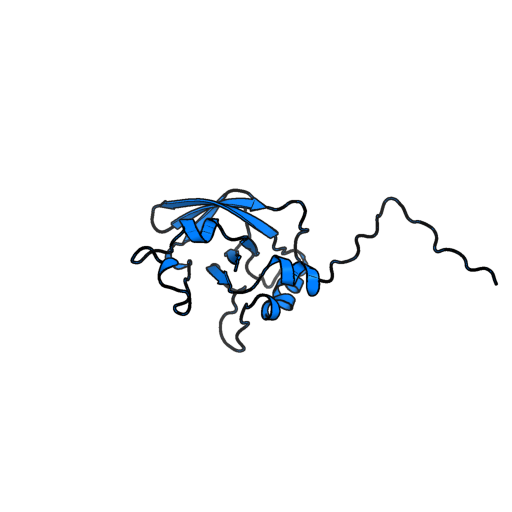0 92.31 95 LEU A C 1
ATOM 745 O O . LEU A 1 95 ? 0.979 5.835 11.908 1.00 92.31 95 LEU A O 1
ATOM 749 N N . SER A 1 96 ? 0.105 7.452 13.193 1.00 91.00 96 SER A N 1
ATOM 750 C CA . SER A 1 96 ? 0.589 6.927 14.476 1.00 91.00 96 SER A CA 1
ATOM 751 C C . SER A 1 96 ? 0.072 5.514 14.779 1.00 91.00 96 SER A C 1
ATOM 753 O O . SER A 1 96 ? 0.851 4.650 15.181 1.00 91.00 96 SER A O 1
ATOM 755 N N . GLU A 1 97 ? -1.210 5.251 14.521 1.00 93.62 97 GLU A N 1
ATOM 756 C CA . GLU A 1 97 ? -1.826 3.925 14.659 1.00 93.62 97 GLU A CA 1
ATOM 757 C C . GLU A 1 97 ? -1.274 2.946 13.617 1.00 93.62 97 GLU A C 1
ATOM 759 O O . GLU A 1 97 ? -0.935 1.812 13.948 1.00 93.62 97 GLU A O 1
ATOM 764 N N . LEU A 1 98 ? -1.102 3.378 12.361 1.00 94.94 98 LEU A N 1
ATOM 765 C CA . LEU A 1 98 ? -0.497 2.533 11.328 1.00 94.94 98 LEU A CA 1
ATOM 766 C C . LEU A 1 98 ? 0.944 2.135 11.693 1.00 94.94 98 LEU A C 1
ATOM 768 O O . LEU A 1 98 ? 1.332 0.981 11.502 1.00 94.94 98 LEU A O 1
ATOM 772 N N . ILE A 1 99 ? 1.726 3.067 12.245 1.00 93.50 99 ILE A N 1
ATOM 773 C CA . ILE A 1 99 ? 3.081 2.807 12.750 1.00 93.50 99 ILE A CA 1
ATOM 774 C C . ILE A 1 99 ? 3.037 1.831 13.933 1.00 93.50 99 ILE A C 1
ATOM 776 O O . ILE A 1 99 ? 3.857 0.915 13.989 1.00 93.50 99 ILE A O 1
ATOM 780 N N . ALA A 1 100 ? 2.076 1.968 14.849 1.00 93.31 100 ALA A N 1
ATOM 781 C CA . ALA A 1 100 ? 1.901 1.031 15.959 1.00 93.31 100 ALA A CA 1
ATOM 782 C C . ALA A 1 100 ? 1.535 -0.388 15.477 1.00 93.31 100 ALA A C 1
ATOM 784 O O . ALA A 1 100 ? 2.017 -1.374 16.035 1.00 93.31 100 ALA A O 1
ATOM 785 N N . LEU A 1 101 ? 0.750 -0.497 14.401 1.00 95.94 101 LEU A N 1
ATOM 786 C CA . LEU A 1 101 ? 0.378 -1.761 13.755 1.00 95.94 101 LEU A CA 1
ATOM 787 C C . LEU A 1 101 ? 1.495 -2.361 12.888 1.00 95.94 101 LEU A C 1
ATOM 789 O O . LEU A 1 101 ? 1.389 -3.521 12.483 1.00 95.94 101 LEU A O 1
ATOM 793 N N . ALA A 1 102 ? 2.566 -1.613 12.601 1.00 95.56 102 ALA A N 1
ATOM 794 C CA . ALA A 1 102 ? 3.618 -2.020 11.673 1.00 95.56 102 ALA A CA 1
ATOM 795 C C . ALA A 1 102 ? 4.166 -3.441 11.933 1.00 95.56 102 ALA A C 1
ATOM 797 O O . ALA A 1 102 ? 4.220 -4.217 10.975 1.00 95.56 102 ALA A O 1
ATOM 798 N N . PRO A 1 103 ? 4.483 -3.861 13.179 1.00 95.31 103 PRO A N 1
ATOM 799 C CA . PRO A 1 103 ? 4.956 -5.222 13.434 1.00 95.31 103 PRO A CA 1
ATOM 800 C C . PRO A 1 103 ? 3.941 -6.303 13.036 1.00 95.31 103 PRO A C 1
ATOM 802 O O . PRO A 1 103 ? 4.320 -7.292 12.410 1.00 95.31 103 PRO A O 1
ATOM 805 N N . ALA A 1 104 ? 2.655 -6.105 13.347 1.00 96.06 104 ALA A N 1
ATOM 806 C CA . ALA A 1 104 ? 1.586 -7.042 12.995 1.00 96.06 104 ALA A CA 1
ATOM 807 C C . ALA A 1 104 ? 1.330 -7.078 11.478 1.00 96.06 104 ALA A C 1
ATOM 809 O O . ALA A 1 104 ? 1.011 -8.125 10.920 1.00 96.06 104 ALA A O 1
ATOM 810 N N . LEU A 1 105 ? 1.543 -5.949 10.798 1.00 97.19 105 LEU A N 1
ATOM 811 C CA . LEU A 1 105 ? 1.458 -5.815 9.343 1.00 97.19 105 LEU A CA 1
ATOM 812 C C . LEU A 1 105 ? 2.702 -6.334 8.598 1.00 97.19 105 LEU A C 1
ATOM 814 O O . LEU A 1 105 ? 2.786 -6.189 7.377 1.00 97.19 105 LEU A O 1
ATOM 818 N N . GLY A 1 106 ? 3.685 -6.911 9.298 1.00 94.69 106 GLY A N 1
ATOM 819 C CA . GLY A 1 106 ? 4.938 -7.365 8.684 1.00 94.69 106 GLY A CA 1
ATOM 820 C C . GLY A 1 106 ? 5.797 -6.214 8.144 1.00 94.69 106 GLY A C 1
ATOM 821 O O . GLY A 1 106 ? 6.620 -6.401 7.248 1.00 94.69 106 GLY A O 1
ATOM 822 N N . ILE A 1 107 ? 5.601 -5.001 8.660 1.00 94.94 107 ILE A N 1
ATOM 823 C CA . ILE A 1 107 ? 6.373 -3.809 8.324 1.00 94.94 107 ILE A CA 1
ATOM 824 C C . ILE A 1 107 ? 7.495 -3.677 9.355 1.00 94.94 107 ILE A C 1
ATOM 826 O O . ILE A 1 107 ? 7.276 -3.374 10.527 1.00 94.94 107 ILE A O 1
ATOM 830 N N . GLN A 1 108 ? 8.725 -3.905 8.908 1.00 91.19 108 GLN A N 1
ATOM 831 C CA . GLN A 1 108 ? 9.896 -3.792 9.767 1.00 91.19 108 GLN A CA 1
ATOM 832 C C . GLN A 1 108 ? 10.255 -2.321 9.992 1.00 91.19 108 GLN A C 1
ATOM 834 O O . GLN A 1 108 ? 10.573 -1.602 9.046 1.00 91.19 108 GLN A O 1
ATOM 839 N N . ILE A 1 109 ? 10.234 -1.891 11.254 1.00 90.19 109 ILE A N 1
ATOM 840 C CA . ILE A 1 109 ? 10.749 -0.584 11.669 1.00 90.19 109 ILE A CA 1
ATOM 841 C C . ILE A 1 109 ? 12.221 -0.763 12.071 1.00 90.19 109 ILE A C 1
ATOM 843 O O . ILE A 1 109 ? 12.503 -1.407 13.089 1.00 90.19 109 ILE A O 1
ATOM 847 N N . PRO A 1 110 ? 13.184 -0.266 11.275 1.00 87.75 110 PRO A N 1
ATOM 848 C CA . PRO A 1 110 ? 14.595 -0.441 11.573 1.00 87.75 110 PRO A CA 1
ATOM 849 C C . PRO A 1 110 ? 14.997 0.368 12.813 1.00 87.75 110 PRO A C 1
ATOM 851 O O . PRO A 1 110 ? 14.531 1.480 13.035 1.00 87.75 110 PRO A O 1
ATOM 854 N N . ARG A 1 111 ? 15.921 -0.172 13.621 1.00 83.75 111 ARG A N 1
ATOM 855 C CA . ARG A 1 111 ? 16.482 0.545 14.786 1.00 83.75 111 ARG A CA 1
ATOM 856 C C . ARG A 1 111 ? 17.435 1.683 14.396 1.00 83.75 111 ARG A C 1
ATOM 858 O O . ARG A 1 111 ? 17.758 2.520 15.235 1.00 83.75 111 ARG A O 1
ATOM 865 N N . ARG A 1 112 ? 17.969 1.653 13.171 1.00 80.62 112 ARG A N 1
ATOM 866 C CA . ARG A 1 112 ? 18.905 2.632 12.597 1.00 80.62 112 ARG A CA 1
ATOM 867 C C . ARG A 1 112 ? 18.663 2.742 11.094 1.00 80.62 112 ARG A C 1
ATOM 869 O O . ARG A 1 112 ? 18.428 1.720 10.455 1.00 80.62 112 ARG A O 1
ATOM 876 N N . GLY A 1 113 ? 18.824 3.941 10.541 1.00 79.81 113 GLY A N 1
ATOM 877 C CA . GLY A 1 113 ? 18.551 4.224 9.129 1.00 79.81 113 GLY A CA 1
ATOM 878 C C . GLY A 1 113 ? 17.101 4.636 8.890 1.00 79.81 113 GLY A C 1
ATOM 879 O O . GLY A 1 113 ? 16.346 4.803 9.845 1.00 79.81 113 GLY A O 1
ATOM 880 N N . PHE A 1 114 ? 16.745 4.817 7.617 1.00 81.25 114 PHE A N 1
ATOM 881 C CA . PHE A 1 114 ? 15.433 5.328 7.236 1.00 81.25 114 PHE A CA 1
ATOM 882 C C . PHE A 1 114 ? 14.334 4.283 7.415 1.00 81.25 114 PHE A C 1
ATOM 884 O O . PHE A 1 114 ? 14.446 3.152 6.93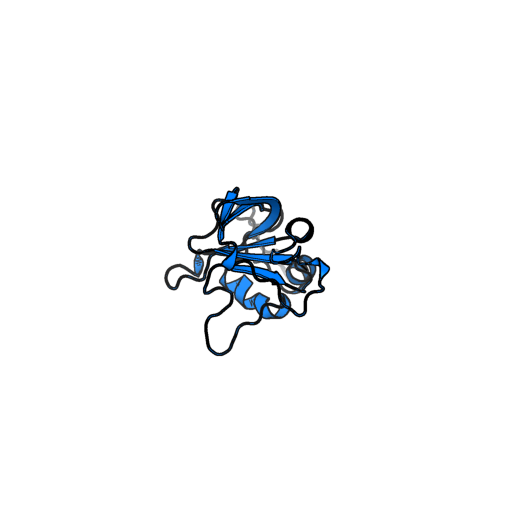2 1.00 81.25 114 PHE A O 1
ATOM 891 N N . GLY A 1 115 ? 13.263 4.676 8.097 1.00 87.19 115 GLY A N 1
ATOM 892 C CA . GLY A 1 115 ? 12.075 3.853 8.282 1.00 87.19 115 GLY A CA 1
ATOM 893 C C . GLY A 1 115 ? 11.235 3.717 7.005 1.00 87.19 115 GLY A C 1
ATOM 894 O O . GLY A 1 115 ? 11.355 4.528 6.083 1.00 87.19 115 GLY A O 1
ATOM 895 N N . PRO A 1 116 ? 10.330 2.723 6.946 1.00 90.50 116 PRO A N 1
ATOM 896 C CA . PRO A 1 116 ? 9.426 2.547 5.808 1.00 90.50 116 PRO A CA 1
ATOM 897 C C . PRO A 1 116 ? 8.508 3.762 5.605 1.00 90.50 116 PRO A C 1
ATOM 899 O O . PRO A 1 116 ? 8.163 4.085 4.480 1.00 90.50 116 PRO A O 1
ATOM 902 N N . PHE A 1 117 ? 8.153 4.491 6.661 1.00 93.00 117 PHE A N 1
ATOM 903 C CA . PHE A 1 117 ? 7.307 5.682 6.542 1.00 93.00 117 PHE A CA 1
ATOM 904 C C . PHE A 1 117 ? 8.089 6.976 6.278 1.00 93.00 117 PHE A C 1
ATOM 906 O O . PHE A 1 117 ? 7.476 8.021 6.120 1.00 93.00 117 PHE A O 1
ATOM 913 N N . GLU A 1 118 ? 9.421 6.934 6.205 1.00 90.88 118 GLU A N 1
ATOM 914 C CA . GLU A 1 118 ? 10.264 8.135 6.069 1.00 90.88 118 GLU A CA 1
ATOM 915 C C . GLU A 1 118 ? 10.655 8.452 4.617 1.00 90.88 118 GLU A C 1
ATOM 917 O O . GLU A 1 118 ? 11.400 9.397 4.367 1.00 90.88 118 GLU A O 1
ATOM 922 N N . HIS A 1 119 ? 10.207 7.644 3.654 1.00 91.81 119 HIS A N 1
ATOM 923 C CA . HIS A 1 119 ? 10.467 7.869 2.237 1.00 91.81 119 HIS A CA 1
ATOM 924 C C . HIS A 1 119 ? 9.416 7.196 1.354 1.00 91.81 119 HIS A C 1
ATOM 926 O O . HIS A 1 119 ? 8.848 6.152 1.697 1.00 91.81 119 HIS A O 1
ATOM 932 N N . SER A 1 120 ? 9.193 7.774 0.174 1.00 94.50 120 SER A N 1
ATOM 933 C CA . SER A 1 120 ? 8.154 7.283 -0.71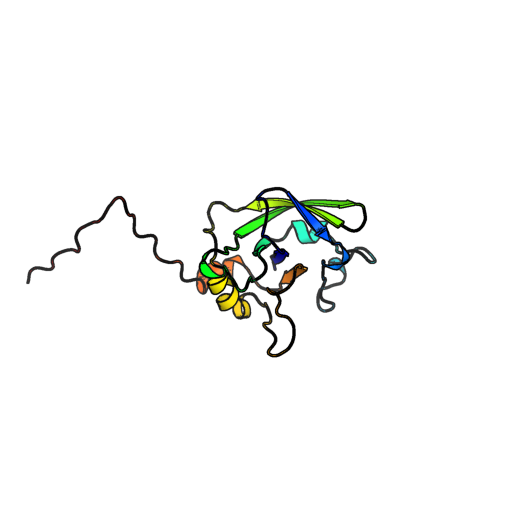3 1.00 94.50 120 SER A CA 1
ATOM 934 C C . SER A 1 120 ? 8.610 5.969 -1.303 1.00 94.50 120 SER A C 1
ATOM 936 O O . SER A 1 120 ? 9.726 5.862 -1.823 1.00 94.50 120 SER A O 1
ATOM 938 N N . HIS A 1 121 ? 7.730 4.988 -1.271 1.00 96.44 121 HIS A N 1
ATOM 939 C CA . HIS A 1 121 ? 7.978 3.701 -1.878 1.00 96.44 121 HIS A CA 1
ATOM 940 C C . HIS A 1 121 ? 6.676 2.939 -2.068 1.00 96.44 121 HIS A C 1
ATOM 942 O O . HIS A 1 121 ? 5.659 3.229 -1.439 1.00 96.44 121 HIS A O 1
ATOM 948 N N . TRP A 1 122 ? 6.731 1.927 -2.919 1.00 97.69 122 TRP A N 1
ATOM 949 C CA . TRP A 1 122 ? 5.693 0.922 -3.041 1.00 97.69 122 TRP A CA 1
ATOM 950 C C . TRP A 1 122 ? 6.323 -0.446 -2.818 1.00 97.69 122 TRP A C 1
ATOM 952 O O . TRP A 1 122 ? 7.217 -0.847 -3.558 1.00 97.69 122 TRP A O 1
ATOM 962 N N . ALA A 1 123 ? 5.872 -1.160 -1.793 1.00 96.94 123 ALA A N 1
ATOM 963 C CA . ALA A 1 123 ? 6.299 -2.524 -1.511 1.00 96.94 123 ALA A CA 1
ATOM 964 C C . ALA A 1 123 ? 5.108 -3.451 -1.262 1.00 96.94 123 ALA A C 1
ATOM 966 O O . ALA A 1 123 ? 4.017 -3.012 -0.901 1.00 96.94 123 ALA A O 1
ATOM 967 N N . ILE A 1 124 ? 5.341 -4.753 -1.400 1.00 97.69 124 ILE A N 1
ATOM 968 C CA . ILE A 1 124 ? 4.395 -5.791 -0.983 1.00 97.69 124 ILE A CA 1
ATOM 969 C C . ILE A 1 124 ? 4.749 -6.213 0.440 1.00 97.69 124 ILE A C 1
ATOM 971 O O . ILE A 1 124 ? 5.926 -6.354 0.779 1.00 97.69 124 ILE A O 1
ATOM 975 N N . LYS A 1 125 ? 3.733 -6.412 1.276 1.00 97.06 125 LYS A N 1
ATOM 976 C CA . LYS A 1 125 ? 3.880 -6.925 2.639 1.00 97.06 125 LYS A CA 1
ATOM 977 C C . LYS A 1 125 ? 3.182 -8.267 2.777 1.00 97.06 125 LYS A C 1
ATOM 979 O O . LYS A 1 125 ? 2.051 -8.443 2.314 1.00 97.06 125 LYS A O 1
ATOM 984 N N . ASP A 1 126 ? 3.861 -9.202 3.434 1.00 94.75 126 ASP A N 1
ATOM 985 C CA . ASP A 1 126 ? 3.393 -10.576 3.626 1.00 94.75 126 ASP A CA 1
ATOM 986 C C . ASP A 1 126 ? 2.635 -10.762 4.945 1.00 94.75 126 ASP A C 1
ATOM 988 O O . ASP A 1 126 ? 2.926 -11.629 5.762 1.00 94.75 126 ASP A O 1
ATOM 992 N N . ALA A 1 127 ? 1.652 -9.893 5.166 1.00 96.25 127 ALA A N 1
ATOM 993 C CA . ALA A 1 127 ? 0.664 -10.052 6.222 1.00 96.25 127 ALA A CA 1
ATOM 994 C C . ALA A 1 127 ? -0.748 -10.033 5.628 1.00 96.25 127 ALA A C 1
ATOM 996 O O . ALA A 1 127 ? -0.976 -9.603 4.489 1.00 96.25 127 ALA A O 1
ATOM 997 N N . ASP A 1 128 ? -1.709 -10.536 6.395 1.00 97.56 128 ASP A N 1
ATOM 998 C CA . ASP A 1 128 ? -3.129 -10.392 6.094 1.00 97.56 128 ASP A CA 1
ATOM 999 C C . ASP A 1 128 ? -3.618 -9.055 6.661 1.00 97.56 128 ASP A C 1
ATOM 1001 O O . ASP A 1 128 ? -3.804 -8.912 7.871 1.00 97.56 128 ASP A O 1
ATOM 1005 N N . LEU A 1 129 ? -3.778 -8.067 5.774 1.00 97.94 129 LEU A N 1
ATOM 1006 C CA . LEU A 1 129 ? -4.162 -6.706 6.141 1.00 97.94 129 LEU A CA 1
ATOM 1007 C C . LEU A 1 129 ? -5.474 -6.688 6.927 1.00 97.94 129 LEU A C 1
ATOM 1009 O O . LEU A 1 129 ? -5.536 -6.109 8.007 1.00 97.94 129 LEU A O 1
ATOM 1013 N N . PHE A 1 130 ? -6.515 -7.335 6.404 1.00 97.25 130 PHE A N 1
ATOM 1014 C CA . PHE A 1 130 ? -7.845 -7.267 7.002 1.00 97.25 130 PHE A CA 1
ATOM 1015 C C . PHE A 1 130 ? -7.905 -8.014 8.327 1.00 97.25 130 PHE A C 1
ATOM 1017 O O . PHE A 1 130 ? -8.530 -7.525 9.265 1.00 97.25 130 PHE A O 1
ATOM 1024 N N . LYS A 1 131 ? -7.201 -9.146 8.448 1.00 97.19 131 LYS A N 1
ATOM 1025 C CA . LYS A 1 131 ? -7.070 -9.839 9.732 1.00 97.19 131 LYS A CA 1
ATOM 1026 C C . LYS A 1 131 ? -6.442 -8.934 10.791 1.00 97.19 131 LYS A C 1
ATOM 1028 O O . LYS A 1 131 ? -7.000 -8.823 11.874 1.00 97.19 131 LYS A O 1
ATOM 1033 N N . VAL A 1 132 ? -5.327 -8.270 10.479 1.00 97.38 132 VAL A N 1
ATOM 1034 C CA . VAL A 1 132 ? -4.642 -7.378 11.433 1.00 97.38 132 VAL A CA 1
ATOM 1035 C C . VAL A 1 132 ? -5.524 -6.192 11.815 1.00 97.38 132 VAL A C 1
ATOM 1037 O O . VAL A 1 132 ? -5.642 -5.872 12.996 1.00 97.38 132 VAL A O 1
ATOM 1040 N N . LEU A 1 133 ? -6.190 -5.565 10.841 1.00 95.56 133 LEU A N 1
ATOM 1041 C CA . LEU A 1 133 ? -7.122 -4.470 11.117 1.00 95.56 133 LEU A CA 1
ATOM 1042 C C . LEU A 1 133 ? -8.311 -4.923 11.976 1.00 95.56 133 LEU A C 1
ATOM 1044 O O . LEU A 1 133 ? -8.807 -4.142 12.778 1.00 95.56 133 LEU A O 1
ATOM 1048 N N . LEU A 1 134 ? -8.762 -6.171 11.842 1.00 94.06 134 LEU A N 1
ATOM 1049 C CA . LEU A 1 134 ? -9.869 -6.701 12.635 1.00 94.06 134 LEU A CA 1
ATOM 1050 C C . LEU A 1 134 ? -9.455 -7.093 14.062 1.00 94.06 134 LEU A C 1
ATOM 1052 O O . LEU A 1 134 ? -10.251 -6.928 14.984 1.00 94.06 134 LEU A O 1
ATOM 1056 N N . THR A 1 135 ? -8.251 -7.644 14.257 1.00 94.31 135 THR A N 1
ATOM 1057 C CA . THR A 1 135 ? -7.834 -8.195 15.561 1.00 94.31 135 THR A CA 1
ATOM 1058 C C . THR A 1 135 ? -7.023 -7.228 16.414 1.00 94.31 135 THR A C 1
ATOM 1060 O O . THR A 1 135 ? -7.168 -7.240 17.634 1.00 94.31 135 THR A O 1
ATOM 1063 N N . GLU A 1 136 ? -6.188 -6.391 15.796 1.00 93.25 136 GLU A N 1
ATOM 1064 C CA . GLU A 1 136 ? -5.222 -5.547 16.510 1.00 93.25 136 GLU A CA 1
ATOM 1065 C C . GLU A 1 136 ? -5.630 -4.076 16.540 1.00 93.25 136 GLU A C 1
ATOM 1067 O O . GLU A 1 136 ? -5.337 -3.365 17.505 1.00 93.25 136 GLU A O 1
ATOM 1072 N N . TRP A 1 137 ? -6.314 -3.595 15.497 1.00 92.62 137 TRP A N 1
ATOM 1073 C CA . TRP A 1 137 ? -6.666 -2.184 15.416 1.00 92.62 137 TRP A CA 1
ATOM 1074 C C . TRP A 1 137 ? -7.896 -1.871 16.268 1.00 92.62 137 TRP A C 1
ATOM 1076 O O . TRP A 1 137 ? -9.048 -2.075 15.879 1.00 92.62 137 TRP A O 1
ATOM 1086 N N . ARG A 1 138 ? -7.646 -1.327 17.461 1.00 81.56 138 ARG A N 1
ATOM 1087 C CA . ARG A 1 138 ? -8.693 -0.819 18.350 1.00 81.56 138 ARG A CA 1
ATOM 1088 C C . ARG A 1 138 ? -9.217 0.502 17.811 1.00 81.56 138 ARG A C 1
ATOM 1090 O O . ARG A 1 138 ? -8.776 1.568 18.233 1.00 81.56 138 ARG A O 1
ATOM 1097 N N . GLN A 1 139 ? -10.167 0.429 16.884 1.00 70.44 139 GLN A N 1
ATOM 1098 C CA . GLN A 1 139 ? -10.849 1.623 16.403 1.00 70.44 139 GLN A CA 1
ATOM 1099 C C . GLN A 1 139 ? -11.405 2.408 17.599 1.00 70.44 139 GLN A C 1
ATOM 1101 O O . GLN A 1 139 ? -12.084 1.819 18.450 1.00 70.44 139 GLN A O 1
ATOM 1106 N N . PRO A 1 140 ? -11.158 3.727 17.678 1.00 63.31 140 PRO A N 1
ATOM 1107 C CA . PRO A 1 140 ? -11.875 4.569 18.615 1.00 63.31 140 PRO A CA 1
ATOM 1108 C C . PRO A 1 140 ? -13.367 4.345 18.383 1.00 63.31 140 PRO A C 1
ATOM 1110 O O . PRO A 1 140 ? -13.861 4.558 17.273 1.00 63.31 140 PRO A O 1
ATOM 1113 N N . VAL A 1 141 ? -14.074 3.859 19.408 1.00 58.66 141 VAL A N 1
ATOM 1114 C CA . VAL A 1 141 ? -15.526 3.672 19.348 1.00 58.66 141 VAL A CA 1
ATOM 1115 C C . VAL A 1 141 ? -16.111 5.006 18.904 1.00 58.66 141 VAL A C 1
ATOM 1117 O O . VAL A 1 141 ? -15.998 5.997 19.628 1.00 58.66 141 VAL A O 1
ATOM 1120 N N . ARG A 1 142 ? -16.698 5.055 17.701 1.00 56.22 142 ARG A N 1
ATOM 1121 C CA . ARG A 1 142 ? -17.418 6.243 17.244 1.00 56.22 142 ARG A CA 1
ATOM 1122 C C . ARG A 1 142 ? -18.566 6.455 18.218 1.00 56.22 142 ARG A C 1
ATOM 1124 O O . ARG A 1 142 ? -19.577 5.763 18.140 1.00 56.22 142 ARG A O 1
ATOM 1131 N N . GLN A 1 143 ? -18.406 7.382 19.156 1.00 55.03 143 GLN A N 1
ATOM 1132 C CA . GLN A 1 143 ? -19.539 7.835 19.941 1.00 55.03 143 GLN A CA 1
ATOM 1133 C C . GLN A 1 143 ? -20.415 8.669 19.005 1.00 55.03 143 GLN A C 1
ATOM 1135 O O . GLN A 1 143 ? -19.922 9.646 18.435 1.00 55.03 143 GLN A O 1
ATOM 1140 N N . PRO A 1 144 ? -21.683 8.288 18.781 1.00 53.69 144 PRO A N 1
ATOM 1141 C CA . PRO A 1 144 ? -22.575 9.104 17.980 1.00 53.69 144 PRO A CA 1
ATOM 1142 C C . PRO A 1 144 ? -22.745 10.459 18.673 1.00 53.69 144 PRO A C 1
ATOM 1144 O O . PRO A 1 144 ? -23.355 10.553 19.734 1.00 53.69 144 PRO A O 1
ATOM 1147 N N . THR A 1 145 ? -22.237 11.530 18.063 1.00 58.66 145 THR A N 1
ATOM 1148 C CA . THR A 1 145 ? -22.384 12.899 18.588 1.00 58.66 145 THR A CA 1
ATOM 1149 C C . THR A 1 145 ? -23.843 13.358 18.607 1.00 58.66 145 THR A C 1
ATOM 1151 O O . THR A 1 145 ? -24.183 14.303 19.309 1.00 58.66 145 THR A O 1
ATOM 1154 N N . VAL A 1 146 ? -24.704 12.690 17.832 1.00 63.84 146 VAL A N 1
ATOM 1155 C CA . VAL A 1 146 ? -26.101 13.082 17.593 1.00 63.84 146 VAL A CA 1
ATOM 1156 C C . VAL A 1 146 ? -27.087 12.368 18.530 1.00 63.84 146 VAL A C 1
ATOM 1158 O O . VAL A 1 146 ? -28.205 12.838 18.705 1.00 63.84 146 VAL A O 1
ATOM 1161 N N . PHE A 1 147 ? -26.680 11.270 19.178 1.00 60.47 147 PHE A N 1
ATOM 1162 C CA . PHE A 1 147 ? -27.518 10.527 20.125 1.00 60.47 147 PHE A CA 1
ATOM 1163 C C . PHE A 1 147 ? -26.717 10.171 21.378 1.00 60.47 147 PHE A C 1
ATOM 1165 O O . PHE A 1 147 ? -26.112 9.105 21.472 1.00 60.47 147 PHE A O 1
ATOM 1172 N N . GLN A 1 148 ? -26.730 11.070 22.361 1.00 59.06 148 GLN A N 1
ATOM 1173 C CA . GLN A 1 148 ? -26.254 10.766 23.708 1.00 59.06 148 GLN A CA 1
ATOM 1174 C C . GLN A 1 148 ? -27.398 10.107 24.485 1.00 59.06 148 GLN A C 1
ATOM 1176 O O . GLN A 1 148 ? -28.326 10.781 24.928 1.00 59.06 148 GLN A O 1
ATOM 1181 N N . LEU A 1 149 ? -27.363 8.780 24.626 1.00 63.53 149 LEU A N 1
ATOM 1182 C CA . LEU A 1 149 ? -28.242 8.094 25.572 1.00 63.53 149 LEU A CA 1
ATOM 1183 C C . LEU A 1 149 ? -27.704 8.344 26.990 1.00 63.53 149 LEU A C 1
ATOM 1185 O O . LEU A 1 149 ? -26.517 8.098 27.226 1.00 63.53 149 LEU A O 1
ATOM 1189 N N . PRO A 1 150 ? -28.528 8.819 27.941 1.00 64.25 150 PRO A N 1
ATOM 1190 C CA . PRO A 1 150 ? -28.112 8.938 29.331 1.00 64.25 150 PRO A CA 1
ATOM 1191 C C . PRO A 1 150 ? -27.632 7.580 29.845 1.00 64.25 150 PRO A C 1
ATOM 1193 O O . PRO A 1 150 ? -28.286 6.560 29.610 1.00 64.25 150 PRO A O 1
ATOM 1196 N N . ALA A 1 151 ? -26.498 7.561 30.549 1.00 62.31 151 ALA A N 1
ATOM 1197 C CA . ALA A 1 151 ? -26.042 6.361 31.237 1.00 62.31 151 ALA A CA 1
ATOM 1198 C C . ALA A 1 151 ? -27.180 5.851 32.131 1.00 62.31 151 ALA A C 1
ATOM 1200 O O . ALA A 1 151 ? -27.735 6.621 32.919 1.00 62.31 151 ALA A O 1
ATOM 1201 N N . ALA A 1 152 ? -27.553 4.578 31.973 1.00 60.34 152 ALA A N 1
ATOM 1202 C CA . ALA A 1 152 ? -28.631 3.978 32.744 1.00 60.34 152 ALA A CA 1
ATOM 1203 C C . ALA A 1 152 ? -28.345 4.174 34.239 1.00 60.34 152 ALA A C 1
ATOM 1205 O O . ALA A 1 152 ? -27.393 3.600 34.776 1.00 60.34 152 ALA A O 1
ATOM 1206 N N . GLN A 1 153 ? -29.153 5.007 34.903 1.00 53.00 153 GLN A N 1
ATOM 1207 C CA . GLN A 1 153 ? -29.135 5.112 36.354 1.00 53.00 153 GLN A CA 1
ATOM 1208 C C . GLN A 1 153 ? -29.531 3.745 36.905 1.00 53.00 153 GLN A C 1
ATOM 1210 O O . GLN A 1 153 ? -30.691 3.343 36.840 1.00 53.00 153 GLN A O 1
ATOM 1215 N N . ARG A 1 154 ? -28.554 3.003 37.426 1.00 51.22 154 ARG A N 1
ATOM 1216 C CA . ARG A 1 154 ? -28.840 1.909 38.349 1.00 51.22 154 ARG A CA 1
ATOM 1217 C C . ARG A 1 154 ? -29.256 2.550 39.667 1.00 51.22 154 ARG A C 1
ATOM 1219 O O . ARG A 1 154 ? -28.397 2.980 40.433 1.00 51.22 154 ARG A O 1
ATOM 1226 N N . SER A 1 155 ? -30.560 2.660 39.890 1.00 53.22 155 SER A N 1
ATOM 1227 C CA . SER A 1 155 ? -31.092 2.883 41.232 1.00 53.22 155 SER A CA 1
ATOM 1228 C C . SER A 1 155 ? -30.963 1.582 42.043 1.00 53.22 155 SER A C 1
ATOM 1230 O O . SER A 1 155 ? -31.184 0.513 41.466 1.00 53.22 155 SER A O 1
ATOM 1232 N N . PRO A 1 156 ? -30.544 1.658 43.320 1.00 59.97 156 PRO A N 1
ATOM 1233 C CA . PRO A 1 156 ? -30.494 0.517 44.235 1.00 59.97 156 PRO A CA 1
ATOM 1234 C C . PRO A 1 156 ? -31.885 -0.015 44.598 1.00 59.97 156 PRO A C 1
ATOM 1236 O O . PRO A 1 156 ? -32.864 0.762 44.500 1.00 59.97 156 PRO A O 1
#

pLDDT: mean 88.92, std 12.64, range [51.22, 98.62]

Sequence (156 aa):
MFNLLVMSGGWSGRRDDVPLGRVYIDAALGAQWRNGEHPNFDLMRGLPAVFSPEQSREEIDHQVARVGEITSTRVQGGTVVVEYRYDPDIPPIPLSELIALAPALGIQIPRRGFGPFEHSHWAIKDADLFKVLLTEWRQPVRQPTVFQLPAAQRSP

Foldseek 3Di:
DAKEWEEAPFDPAWKDKAQQVQEDEDPVDDPCQDDVPGGPVVVRQVHKYKGFYADDPPQQQPTWIFIWGWPDWDDDDRIIMTTIHTDPVDDTHRVVLVVVLCVQQQQDADPDDDGPRNDGHMYDTPHDPVVSCVPPPPPDPPDPPVDDDPDPPPDD